Protein AF-A0AAQ0Q8K2-F1 (afdb_monomer)

Sequence (92 aa):
MAMAKAKYNLVTTTRTTAGAESQYVNPLGSVETDGMEDVILAWCIIDYSNALMKKLRSEGYKVANVEDYQDFQWRKITLSDGTTMTITTQAA

Radius of gyration: 14.5 Å; Cα contacts (8 Å, |Δi|>4): 165; chains: 1; bounding box: 36×20×42 Å

Solvent-accessible surface area (backbone atoms only — not comparable to full-atom values): 5206 Å² total; per-residue (Å²): 131,85,79,70,73,46,43,34,24,38,36,38,40,35,37,40,74,86,70,52,74,48,76,47,78,45,80,70,51,73,50,75,62,98,80,56,51,66,61,54,54,23,50,52,49,52,52,52,49,53,54,48,53,52,51,40,46,76,75,70,50,50,79,67,48,75,46,77,38,78,89,39,57,29,39,39,40,31,33,71,83,60,32,36,35,38,39,36,70,42,83,101

pLDDT: mean 88.43, std 9.37, range [52.38, 96.5]

Structure (mmCIF, N/CA/C/O backbone):
data_AF-A0AAQ0Q8K2-F1
#
_entry.id   AF-A0AAQ0Q8K2-F1
#
loop_
_atom_site.group_PDB
_atom_site.id
_atom_site.type_symbol
_atom_site.label_atom_id
_atom_site.label_alt_id
_atom_site.label_comp_id
_atom_site.label_asym_id
_atom_site.label_entity_id
_atom_site.label_seq_id
_atom_site.pdbx_PDB_ins_code
_atom_site.Cartn_x
_atom_site.Cartn_y
_atom_site.Cartn_z
_atom_site.occupancy
_atom_site.B_iso_or_equiv
_atom_site.auth_seq_id
_atom_site.auth_comp_id
_atom_site.auth_asym_id
_atom_site.auth_atom_id
_atom_site.pdbx_PDB_model_num
ATOM 1 N N . MET A 1 1 ? 22.974 -7.089 -25.460 1.00 52.38 1 MET A N 1
ATOM 2 C CA . MET A 1 1 ? 23.205 -6.417 -24.164 1.00 52.38 1 MET A CA 1
ATOM 3 C C . MET A 1 1 ? 22.165 -6.953 -23.200 1.00 52.38 1 MET A C 1
ATOM 5 O O . MET A 1 1 ? 21.007 -6.990 -23.585 1.00 52.38 1 MET A O 1
ATOM 9 N N . ALA A 1 2 ? 22.560 -7.461 -22.032 1.00 57.97 2 ALA A N 1
ATOM 10 C CA . ALA A 1 2 ? 21.592 -7.878 -21.018 1.00 57.97 2 ALA A CA 1
ATOM 11 C C . ALA A 1 2 ? 21.006 -6.620 -20.362 1.00 57.97 2 ALA A C 1
ATOM 13 O O . ALA A 1 2 ? 21.771 -5.744 -19.958 1.00 57.97 2 ALA A O 1
ATOM 14 N N . MET A 1 3 ? 19.680 -6.514 -20.302 1.00 63.81 3 MET A N 1
ATOM 15 C CA . MET A 1 3 ? 19.009 -5.429 -19.584 1.00 63.81 3 MET A CA 1
ATOM 16 C C . MET A 1 3 ? 19.302 -5.533 -18.090 1.00 63.81 3 MET A C 1
ATOM 18 O O . MET A 1 3 ? 19.404 -6.633 -17.537 1.00 63.81 3 MET A O 1
ATOM 22 N N . ALA A 1 4 ? 19.459 -4.382 -17.440 1.00 69.88 4 ALA A N 1
ATOM 23 C CA . ALA A 1 4 ? 19.660 -4.325 -16.003 1.00 69.88 4 ALA A CA 1
ATOM 24 C C . ALA A 1 4 ? 18.356 -4.710 -15.288 1.00 69.88 4 ALA A C 1
ATOM 26 O O . ALA A 1 4 ? 17.287 -4.196 -15.603 1.00 69.88 4 ALA A O 1
ATOM 27 N N . LYS A 1 5 ? 18.451 -5.618 -14.314 1.00 77.75 5 LYS A N 1
ATOM 28 C CA . LYS A 1 5 ? 17.353 -5.919 -13.391 1.00 77.75 5 LYS A CA 1
ATOM 29 C C . LYS A 1 5 ? 17.409 -4.928 -12.238 1.00 77.75 5 LYS A C 1
ATOM 31 O O . LYS A 1 5 ? 18.435 -4.864 -11.561 1.00 77.75 5 LYS A O 1
ATOM 36 N N . ALA A 1 6 ? 16.311 -4.229 -11.979 1.00 83.19 6 ALA A N 1
ATOM 37 C CA . ALA A 1 6 ? 16.152 -3.410 -10.785 1.00 83.19 6 ALA A CA 1
ATOM 38 C C . ALA A 1 6 ? 15.296 -4.165 -9.761 1.00 83.19 6 ALA A C 1
ATOM 40 O O . ALA A 1 6 ? 14.321 -4.834 -10.111 1.00 83.19 6 ALA A O 1
ATOM 41 N N . LYS A 1 7 ? 15.678 -4.106 -8.486 1.00 86.62 7 LYS A N 1
ATOM 42 C CA . LYS A 1 7 ? 14.860 -4.625 -7.387 1.00 86.62 7 LYS A CA 1
ATOM 43 C C . LYS A 1 7 ? 14.221 -3.455 -6.663 1.00 86.62 7 LYS A C 1
ATOM 45 O O . LYS A 1 7 ? 14.895 -2.464 -6.395 1.00 86.62 7 LYS A O 1
ATOM 50 N N . TYR A 1 8 ? 12.950 -3.610 -6.320 1.00 88.62 8 TYR A N 1
ATOM 51 C CA . TYR A 1 8 ? 12.181 -2.594 -5.617 1.00 88.62 8 TYR A CA 1
ATOM 52 C C . TYR A 1 8 ? 11.520 -3.176 -4.375 1.00 88.62 8 TYR A C 1
ATOM 54 O O . TYR A 1 8 ? 11.111 -4.337 -4.344 1.00 88.62 8 TYR A O 1
ATOM 62 N N . ASN A 1 9 ? 11.393 -2.342 -3.353 1.00 91.81 9 ASN A N 1
ATOM 63 C CA . 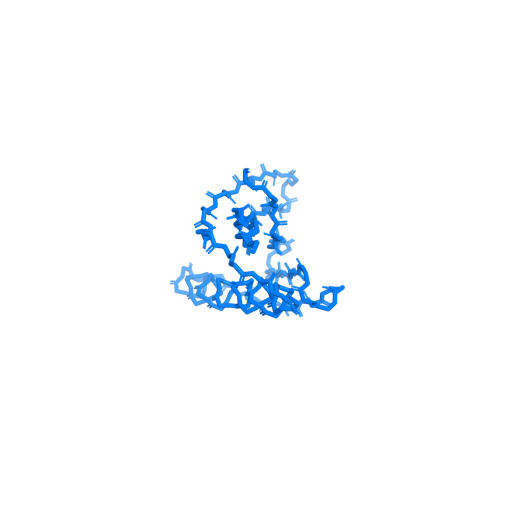ASN A 1 9 ? 10.604 -2.595 -2.162 1.00 91.81 9 ASN A CA 1
ATOM 64 C C . ASN A 1 9 ? 9.367 -1.697 -2.179 1.00 91.81 9 ASN A C 1
ATOM 66 O O . ASN A 1 9 ? 9.478 -0.502 -2.452 1.00 91.81 9 ASN A O 1
ATOM 70 N N . LEU A 1 10 ? 8.207 -2.248 -1.825 1.00 92.38 10 LEU A N 1
ATOM 71 C CA . LEU A 1 10 ? 7.071 -1.451 -1.378 1.00 92.38 10 LEU A CA 1
ATOM 72 C C . LEU A 1 10 ? 7.308 -1.017 0.061 1.00 92.38 10 LEU A C 1
ATOM 74 O O . LEU A 1 10 ? 7.601 -1.831 0.937 1.00 92.38 10 LEU A O 1
ATOM 78 N N . VAL A 1 11 ? 7.132 0.269 0.311 1.00 94.44 11 VAL A N 1
ATOM 79 C CA . VAL A 1 11 ? 7.290 0.880 1.620 1.00 94.44 11 VAL A CA 1
ATOM 80 C C . VAL A 1 11 ? 5.967 1.497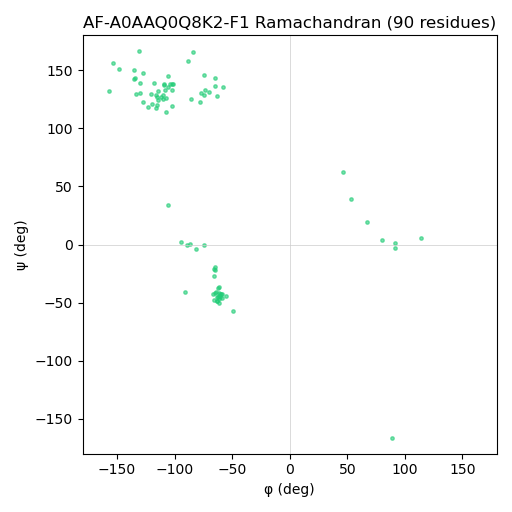 2.023 1.00 94.44 11 VAL A C 1
ATOM 82 O O . VAL A 1 11 ? 5.429 2.351 1.330 1.00 94.44 11 VAL A O 1
ATOM 85 N N . THR A 1 12 ? 5.429 1.050 3.153 1.00 95.12 12 THR A N 1
ATOM 86 C CA . THR A 1 12 ? 4.242 1.635 3.775 1.00 95.12 12 THR A CA 1
ATOM 87 C C . THR A 1 12 ? 4.653 2.391 5.023 1.00 95.12 12 THR A C 1
ATOM 89 O O . THR A 1 12 ? 5.076 1.775 5.998 1.00 95.12 12 THR A O 1
ATOM 92 N N . THR A 1 13 ? 4.487 3.706 5.024 1.00 95.81 13 THR A N 1
ATOM 93 C CA . THR A 1 13 ? 4.689 4.548 6.203 1.00 95.81 13 THR A CA 1
ATOM 94 C C . THR A 1 13 ? 3.335 4.910 6.791 1.00 95.81 13 THR A C 1
ATOM 96 O O . THR A 1 13 ? 2.517 5.540 6.128 1.00 95.81 13 THR A O 1
ATOM 99 N N . THR A 1 14 ? 3.090 4.516 8.035 1.00 94.94 14 THR A N 1
ATOM 100 C CA . THR A 1 14 ? 1.863 4.822 8.776 1.00 94.94 14 THR A CA 1
ATOM 101 C C . THR A 1 14 ? 2.158 5.858 9.842 1.00 94.94 14 THR A C 1
ATOM 103 O O . THR A 1 14 ? 3.028 5.640 10.684 1.00 94.94 14 THR A O 1
ATOM 106 N N . ARG A 1 15 ? 1.405 6.956 9.834 1.00 95.06 15 ARG A N 1
ATOM 107 C CA . ARG A 1 15 ? 1.436 8.007 10.849 1.00 95.06 15 ARG A CA 1
ATOM 108 C C . ARG A 1 15 ? 0.084 8.071 11.549 1.00 95.06 15 ARG A C 1
ATOM 110 O O . ARG A 1 15 ? -0.931 8.365 10.915 1.00 95.06 15 ARG A O 1
ATOM 117 N N . THR A 1 16 ? 0.080 7.797 12.849 1.00 92.06 16 THR A N 1
ATOM 118 C CA . THR A 1 16 ? -1.126 7.847 13.689 1.00 92.06 16 THR A CA 1
ATOM 119 C C . THR A 1 16 ? -1.404 9.269 14.177 1.00 92.06 16 THR A C 1
ATOM 121 O O . THR A 1 16 ? -0.536 10.143 14.133 1.00 92.06 16 THR A O 1
ATOM 124 N N . THR A 1 17 ? -2.606 9.514 14.700 1.00 87.25 17 THR A N 1
ATOM 125 C CA . THR A 1 17 ? -2.969 10.812 15.302 1.00 87.25 17 THR A CA 1
ATOM 126 C C . THR A 1 17 ? -2.183 11.159 16.561 1.00 87.25 17 THR A C 1
ATOM 128 O O . THR A 1 17 ? -2.035 12.336 16.878 1.00 87.25 17 THR A O 1
ATOM 131 N N . ALA A 1 18 ? -1.613 10.163 17.241 1.00 85.88 18 ALA A N 1
ATOM 132 C CA . ALA A 1 18 ? -0.677 10.372 18.344 1.00 85.88 18 ALA A CA 1
ATOM 133 C C . ALA A 1 18 ? 0.718 10.836 17.871 1.00 85.88 18 ALA A C 1
ATOM 135 O O . ALA A 1 18 ? 1.609 11.031 18.693 1.00 85.88 18 ALA A O 1
ATOM 136 N N . GLY A 1 19 ? 0.929 10.979 16.556 1.00 83.38 19 GLY A N 1
ATOM 137 C CA . GLY A 1 19 ? 2.206 11.360 15.956 1.00 83.38 19 GLY A CA 1
ATOM 138 C C . GLY A 1 19 ? 3.208 10.210 15.834 1.00 83.38 19 GLY A C 1
ATOM 139 O O . GLY A 1 19 ? 4.330 10.439 15.393 1.00 83.38 19 GLY A O 1
ATOM 140 N N . ALA A 1 20 ? 2.828 8.981 16.200 1.00 86.94 20 ALA A N 1
ATOM 141 C CA . ALA A 1 20 ? 3.704 7.824 16.062 1.00 86.94 20 ALA A CA 1
ATOM 142 C C . ALA A 1 20 ? 3.826 7.419 14.588 1.00 86.94 20 ALA A C 1
ATOM 144 O O . ALA A 1 20 ? 2.818 7.286 13.888 1.00 86.94 20 ALA A O 1
ATOM 145 N N . GLU A 1 21 ? 5.060 7.191 14.143 1.00 92.50 21 GLU A N 1
ATOM 146 C CA . GLU A 1 21 ? 5.371 6.709 12.801 1.00 92.50 21 GLU A CA 1
ATOM 147 C C . GLU A 1 21 ? 5.860 5.265 12.837 1.00 92.50 21 GLU A C 1
ATOM 149 O O . GLU A 1 21 ? 6.659 4.876 13.688 1.00 92.50 21 GLU A O 1
ATOM 154 N N . SER A 1 22 ? 5.383 4.468 11.888 1.00 92.94 22 SER A N 1
ATOM 155 C CA . SER A 1 22 ? 5.873 3.115 11.645 1.00 92.94 22 SER A CA 1
ATOM 156 C C . SER A 1 22 ? 6.058 2.897 10.152 1.00 92.94 22 SER A C 1
ATOM 158 O O . SER A 1 22 ? 5.265 3.378 9.344 1.00 92.94 22 SER A O 1
ATOM 160 N N . GLN A 1 23 ? 7.112 2.175 9.785 1.00 94.19 23 GLN A N 1
ATOM 161 C CA . GLN A 1 23 ? 7.426 1.851 8.400 1.00 94.19 23 GLN A CA 1
ATOM 162 C C . GLN A 1 23 ? 7.442 0.334 8.230 1.00 94.19 23 GLN A C 1
ATOM 164 O O . GLN A 1 23 ? 8.099 -0.378 8.989 1.00 94.19 23 GLN A O 1
ATOM 169 N N . TYR A 1 24 ? 6.723 -0.155 7.226 1.00 92.00 24 TYR A N 1
ATOM 170 C CA . TYR A 1 24 ? 6.713 -1.554 6.824 1.00 92.00 24 TYR A CA 1
ATOM 171 C C . TYR A 1 24 ? 7.271 -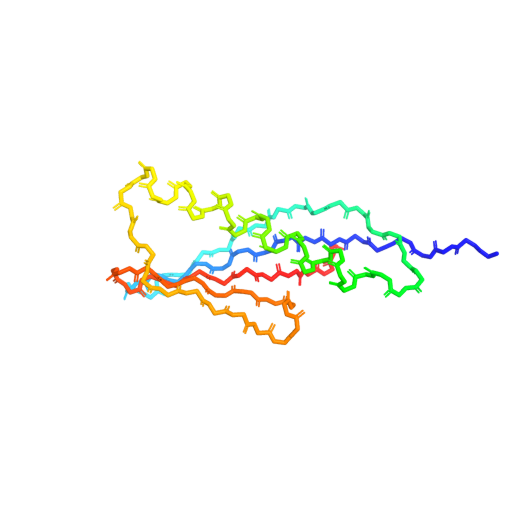1.677 5.411 1.00 92.00 24 TYR A C 1
ATOM 173 O O . TYR A 1 24 ? 6.831 -0.968 4.507 1.00 92.00 24 TYR A O 1
ATOM 181 N N . VAL A 1 25 ? 8.243 -2.567 5.228 1.00 92.25 25 VAL A N 1
ATOM 182 C CA . VAL A 1 25 ? 8.919 -2.785 3.947 1.00 92.25 25 VAL A CA 1
ATOM 183 C C . VAL A 1 25 ? 8.593 -4.190 3.464 1.00 92.25 25 VAL A C 1
ATOM 185 O O . VAL A 1 25 ? 8.831 -5.162 4.179 1.00 92.25 25 VAL A O 1
ATOM 188 N N . ASN A 1 26 ? 8.051 -4.292 2.254 1.00 87.75 26 ASN A N 1
ATOM 189 C CA . ASN A 1 26 ? 7.735 -5.554 1.603 1.00 87.75 26 ASN A CA 1
ATOM 190 C C . ASN A 1 26 ? 8.458 -5.622 0.248 1.00 87.75 26 ASN A C 1
ATOM 192 O O . ASN A 1 26 ? 8.209 -4.762 -0.600 1.00 87.75 26 ASN A O 1
ATOM 196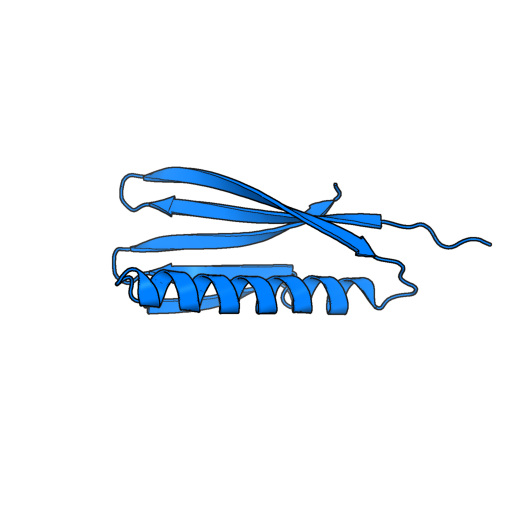 N N . PRO A 1 27 ? 9.363 -6.589 0.018 1.00 87.75 27 PRO A N 1
ATOM 197 C CA . PRO A 1 27 ? 10.057 -6.695 -1.259 1.00 87.75 27 PRO A CA 1
ATOM 198 C C . PRO A 1 27 ? 9.068 -6.972 -2.393 1.00 87.75 27 PRO A C 1
ATOM 200 O O . PRO A 1 27 ? 8.296 -7.926 -2.335 1.00 87.75 27 PRO A O 1
ATOM 203 N N . LEU A 1 28 ? 9.118 -6.159 -3.449 1.00 81.62 28 LEU A N 1
ATOM 204 C CA . LEU A 1 28 ? 8.227 -6.274 -4.606 1.00 81.62 28 LEU A CA 1
ATOM 205 C C . LEU A 1 28 ? 8.783 -7.208 -5.704 1.00 81.62 28 LEU A C 1
ATOM 207 O O . LEU A 1 28 ? 8.131 -7.478 -6.705 1.00 81.62 28 LEU A O 1
ATOM 211 N N . GLY A 1 29 ? 9.970 -7.781 -5.508 1.00 80.44 29 GLY A N 1
ATOM 212 C CA . GLY A 1 29 ? 10.639 -8.616 -6.507 1.00 80.44 29 GLY A CA 1
ATOM 213 C C . GLY A 1 29 ? 11.530 -7.800 -7.447 1.00 80.44 29 GLY A C 1
ATOM 214 O O . GLY A 1 29 ? 11.894 -6.661 -7.153 1.00 80.44 29 GLY A O 1
ATOM 215 N N . SER A 1 30 ? 11.962 -8.417 -8.549 1.00 78.94 30 SER A N 1
ATOM 216 C CA . SER A 1 30 ? 12.779 -7.763 -9.579 1.00 78.94 30 SER A CA 1
ATOM 217 C C . SER A 1 30 ? 11.930 -7.390 -10.786 1.00 78.94 30 SER A C 1
ATOM 219 O O . SER A 1 30 ? 11.215 -8.252 -11.297 1.00 78.94 30 SER A O 1
ATOM 221 N N . VAL A 1 31 ? 12.075 -6.160 -11.274 1.00 74.94 31 VAL A N 1
ATOM 222 C CA . VAL A 1 31 ? 11.450 -5.680 -12.511 1.00 74.94 31 VAL A CA 1
ATOM 223 C C . VAL A 1 31 ? 12.522 -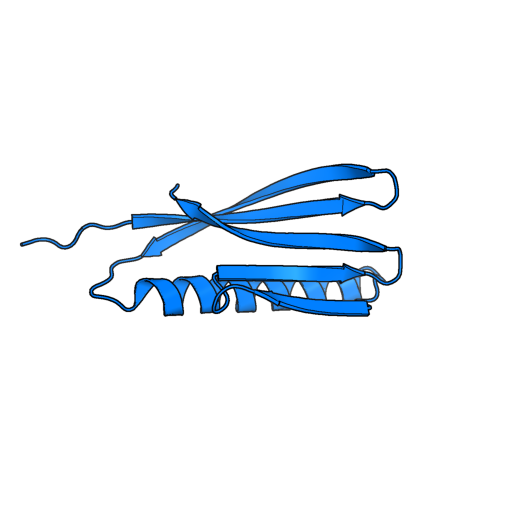5.584 -13.605 1.00 74.94 31 VAL A C 1
ATOM 225 O O . VAL A 1 31 ? 13.641 -5.127 -13.362 1.00 74.94 31 VAL A O 1
ATOM 228 N N . GLU A 1 32 ? 12.187 -6.067 -14.801 1.00 74.31 32 GLU A N 1
ATOM 229 C CA . GLU A 1 32 ? 12.963 -5.919 -16.041 1.00 74.31 32 GLU A CA 1
ATOM 230 C C . GLU A 1 32 ? 12.217 -4.940 -16.945 1.00 74.31 32 GLU A C 1
ATOM 232 O O . GLU A 1 32 ? 10.996 -5.050 -17.066 1.00 74.31 32 GLU A O 1
ATOM 237 N N . THR A 1 33 ? 12.893 -3.955 -17.542 1.00 64.75 33 THR A N 1
ATOM 238 C CA . THR A 1 33 ? 12.156 -2.875 -18.208 1.00 64.75 33 THR A CA 1
ATOM 239 C C . THR A 1 33 ? 12.961 -2.145 -19.281 1.00 64.75 33 THR A C 1
ATOM 241 O O . THR A 1 33 ? 14.072 -1.684 -19.037 1.00 64.75 33 THR A O 1
ATOM 244 N N . ASP A 1 34 ? 12.300 -1.988 -20.435 1.00 66.50 34 ASP A N 1
ATOM 245 C CA . ASP A 1 34 ? 12.602 -1.058 -21.532 1.00 66.50 34 ASP A CA 1
ATOM 246 C C . ASP A 1 34 ? 11.592 0.117 -21.558 1.00 66.50 34 ASP A C 1
ATOM 248 O O . ASP A 1 34 ? 11.181 0.584 -22.620 1.00 66.50 34 ASP A O 1
ATOM 252 N N . GLY A 1 35 ? 11.119 0.567 -20.387 1.00 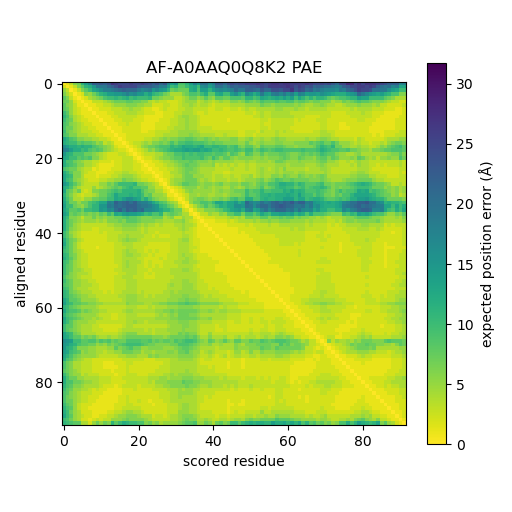61.41 35 GLY A N 1
ATOM 253 C CA . GLY A 1 35 ? 10.179 1.693 -20.243 1.00 61.41 35 GLY A CA 1
ATOM 254 C C . GLY A 1 35 ? 8.785 1.342 -19.702 1.00 61.41 35 GLY A C 1
ATOM 255 O O . GLY A 1 35 ? 7.928 2.216 -19.636 1.00 61.41 35 GLY A O 1
ATOM 256 N N . MET A 1 36 ? 8.541 0.089 -19.292 1.00 73.12 36 MET A N 1
ATOM 257 C CA . MET A 1 36 ? 7.303 -0.321 -18.592 1.00 73.12 36 MET A CA 1
ATOM 258 C C . MET A 1 36 ? 7.431 -0.310 -17.059 1.00 73.12 36 MET A C 1
ATOM 260 O O . MET A 1 36 ? 6.480 -0.666 -16.364 1.00 73.12 36 MET A O 1
ATOM 264 N N . GLU A 1 37 ? 8.587 0.102 -16.534 1.00 84.31 37 GLU A N 1
ATOM 265 C CA . GLU A 1 37 ? 8.885 0.165 -15.100 1.00 84.31 37 GLU A CA 1
ATOM 266 C C . GLU A 1 37 ? 7.799 0.870 -14.297 1.00 84.31 37 GLU A C 1
ATOM 268 O O . GLU A 1 37 ? 7.195 0.271 -13.409 1.00 84.31 37 GLU A O 1
ATOM 273 N N . ASP A 1 38 ? 7.511 2.117 -14.664 1.00 83.25 38 ASP A N 1
ATOM 274 C CA . ASP A 1 38 ? 6.614 2.987 -13.913 1.00 83.25 38 ASP A CA 1
ATOM 275 C C . ASP A 1 38 ? 5.198 2.412 -13.858 1.00 83.25 38 ASP A C 1
ATOM 277 O O . ASP A 1 38 ? 4.546 2.445 -12.817 1.00 83.25 38 ASP A O 1
ATOM 281 N N . VAL A 1 39 ? 4.743 1.794 -14.954 1.00 86.31 39 VAL A N 1
ATOM 282 C CA . VAL A 1 39 ? 3.422 1.156 -15.031 1.00 86.31 39 VAL A CA 1
ATOM 283 C C . VAL A 1 39 ? 3.342 -0.054 -14.100 1.00 86.31 39 VAL A C 1
ATOM 285 O O . VAL A 1 39 ? 2.337 -0.236 -13.409 1.00 86.31 39 VAL A O 1
ATOM 288 N N . ILE A 1 40 ? 4.394 -0.877 -14.056 1.00 87.56 40 ILE A N 1
ATOM 289 C CA . ILE A 1 40 ? 4.457 -2.050 -13.175 1.00 87.56 40 ILE A CA 1
ATOM 290 C C . ILE A 1 40 ? 4.482 -1.603 -11.709 1.00 87.56 40 ILE A C 1
ATOM 292 O O . ILE A 1 40 ? 3.696 -2.105 -10.904 1.00 87.56 40 ILE A O 1
ATOM 296 N N . LEU A 1 41 ? 5.333 -0.632 -11.362 1.00 88.81 41 LEU A N 1
ATOM 297 C CA . LEU A 1 41 ? 5.446 -0.108 -9.998 1.00 88.81 41 LEU A CA 1
ATOM 298 C C . LEU A 1 41 ? 4.132 0.529 -9.520 1.00 88.81 41 LEU A C 1
ATOM 300 O O . LEU A 1 41 ? 3.666 0.224 -8.419 1.00 88.81 41 LEU A O 1
ATOM 304 N N . ALA A 1 42 ? 3.490 1.332 -10.37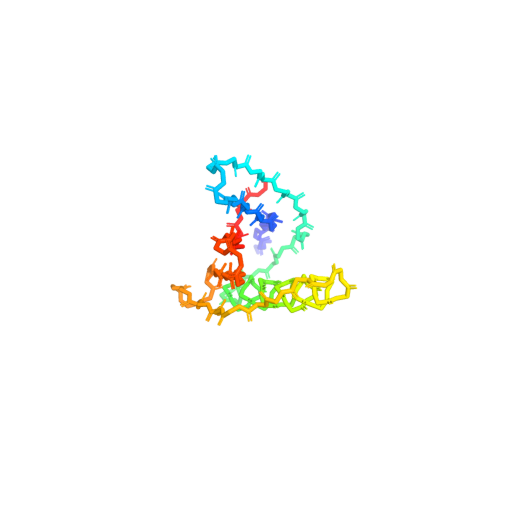1 1.00 90.19 42 ALA A N 1
ATOM 305 C CA . ALA A 1 42 ? 2.182 1.919 -10.103 1.00 90.19 42 ALA A CA 1
ATOM 306 C C . ALA A 1 42 ? 1.113 0.845 -9.851 1.00 90.19 42 ALA A C 1
ATOM 308 O O . ALA A 1 42 ? 0.361 0.922 -8.874 1.00 90.19 42 ALA A O 1
ATOM 309 N N . TRP A 1 43 ? 1.058 -0.194 -10.692 1.00 90.75 43 TRP A N 1
ATOM 310 C CA . TRP A 1 43 ? 0.115 -1.299 -10.513 1.00 90.75 43 TRP A CA 1
ATOM 311 C C . TRP A 1 43 ? 0.311 -2.001 -9.165 1.00 90.75 43 TRP A C 1
ATOM 313 O O . TRP A 1 43 ? -0.661 -2.258 -8.451 1.00 90.75 43 TRP A O 1
ATOM 323 N N . CYS A 1 44 ? 1.560 -2.239 -8.769 1.00 90.44 44 CYS A N 1
ATOM 324 C CA . CYS A 1 44 ? 1.884 -2.852 -7.488 1.00 90.44 44 CYS A CA 1
ATOM 325 C C . CYS A 1 44 ? 1.467 -1.995 -6.283 1.00 90.44 44 CYS A C 1
ATOM 327 O O . CYS A 1 44 ? 0.925 -2.530 -5.311 1.00 90.44 44 CYS A O 1
ATOM 329 N N . ILE A 1 45 ? 1.662 -0.673 -6.345 1.00 93.44 45 ILE A N 1
ATOM 330 C CA . ILE A 1 45 ? 1.173 0.259 -5.315 1.00 93.44 45 ILE A CA 1
ATOM 331 C C . ILE A 1 45 ? -0.353 0.173 -5.211 1.00 93.44 45 ILE A C 1
ATOM 333 O O . ILE A 1 45 ? -0.893 0.086 -4.103 1.00 93.44 45 ILE A O 1
ATOM 337 N N . ILE A 1 46 ? -1.059 0.165 -6.345 1.00 93.25 46 ILE A N 1
ATOM 338 C CA . ILE A 1 46 ? -2.524 0.088 -6.388 1.00 93.25 46 ILE A CA 1
ATOM 339 C C . ILE A 1 46 ? -3.028 -1.226 -5.786 1.00 93.25 46 ILE A C 1
ATOM 341 O O . ILE A 1 46 ? -3.932 -1.197 -4.944 1.00 93.25 46 ILE A O 1
ATOM 345 N N . ASP A 1 47 ? -2.459 -2.359 -6.195 1.00 92.75 47 ASP A N 1
ATOM 346 C CA . ASP A 1 47 ? -2.886 -3.682 -5.741 1.00 92.75 47 ASP A CA 1
ATOM 347 C C . ASP A 1 47 ? -2.673 -3.857 -4.233 1.00 92.75 47 ASP A C 1
ATOM 349 O O . ASP A 1 47 ? -3.614 -4.173 -3.495 1.00 92.75 47 ASP A O 1
ATOM 353 N N . TYR A 1 48 ? -1.477 -3.515 -3.743 1.00 92.94 48 TYR A N 1
ATOM 354 C CA . TYR A 1 48 ? -1.174 -3.553 -2.315 1.00 92.94 48 TYR A CA 1
ATOM 355 C C . TYR A 1 48 ? -2.097 -2.627 -1.510 1.00 92.94 48 TYR A C 1
ATOM 357 O O . TYR A 1 48 ? -2.631 -3.026 -0.473 1.00 92.94 48 TYR A O 1
ATOM 365 N N . SER A 1 49 ? -2.361 -1.417 -2.010 1.00 93.38 49 SER A N 1
ATOM 366 C CA . SER A 1 49 ? -3.292 -0.480 -1.370 1.00 93.38 49 SER A CA 1
ATOM 367 C C . SER A 1 49 ? -4.703 -1.058 -1.271 1.00 93.38 49 SER A C 1
ATOM 369 O O . SER A 1 49 ? -5.348 -0.954 -0.229 1.00 93.38 49 SER A O 1
ATOM 371 N N . ASN A 1 50 ? -5.190 -1.706 -2.331 1.00 93.69 50 ASN A N 1
ATOM 372 C CA . ASN A 1 50 ? -6.511 -2.332 -2.343 1.00 93.69 50 ASN A CA 1
ATOM 373 C C . ASN A 1 50 ? -6.602 -3.499 -1.353 1.00 93.69 50 ASN A C 1
ATOM 375 O O . ASN A 1 50 ? -7.608 -3.630 -0.648 1.00 93.69 50 ASN A O 1
ATOM 379 N N . ALA A 1 51 ? -5.564 -4.334 -1.275 1.00 93.94 51 ALA A N 1
ATOM 380 C CA . ALA A 1 51 ? -5.477 -5.409 -0.292 1.00 93.94 51 ALA A CA 1
ATOM 381 C C . ALA A 1 51 ? -5.457 -4.859 1.145 1.00 93.94 51 ALA A C 1
ATOM 383 O O . ALA A 1 51 ? -6.217 -5.325 1.999 1.00 93.94 51 ALA A O 1
ATOM 384 N N . LEU A 1 52 ? -4.661 -3.816 1.394 1.00 92.62 52 LEU A N 1
ATOM 385 C CA . LEU A 1 52 ? -4.576 -3.150 2.691 1.00 92.62 52 LEU A CA 1
ATOM 386 C C . LEU A 1 52 ? -5.921 -2.547 3.108 1.00 92.62 52 LEU A C 1
ATOM 388 O O . LEU A 1 52 ? -6.377 -2.782 4.223 1.00 92.62 52 LEU A O 1
ATOM 392 N N . MET A 1 53 ? -6.611 -1.836 2.213 1.00 94.12 53 MET A N 1
ATOM 393 C CA . MET A 1 53 ? -7.930 -1.262 2.504 1.00 94.12 53 MET A CA 1
ATOM 394 C C . MET A 1 53 ? -8.981 -2.330 2.835 1.00 94.12 53 MET A C 1
ATOM 396 O O . MET A 1 53 ? -9.821 -2.114 3.712 1.00 94.12 53 MET A O 1
ATOM 400 N N . LYS A 1 54 ? -8.941 -3.494 2.170 1.00 95.69 54 LYS A N 1
ATOM 401 C CA . LYS A 1 54 ? -9.810 -4.635 2.510 1.00 95.69 54 LYS A CA 1
ATOM 402 C C . LYS A 1 54 ? -9.514 -5.156 3.916 1.00 95.69 54 LYS A C 1
ATOM 404 O O . LYS A 1 54 ? -10.452 -5.370 4.683 1.00 95.69 54 LYS A O 1
ATOM 409 N N . LYS A 1 55 ? -8.232 -5.305 4.264 1.00 94.31 55 LYS A N 1
ATOM 410 C CA . LYS A 1 55 ? -7.799 -5.726 5.603 1.00 94.31 55 LYS A CA 1
ATOM 411 C C . LYS A 1 55 ? -8.251 -4.731 6.676 1.00 94.31 55 LYS A C 1
ATOM 413 O O . LYS A 1 55 ? -8.935 -5.126 7.614 1.00 94.31 55 LYS A O 1
ATOM 418 N N . LEU A 1 56 ? -7.987 -3.441 6.481 1.00 92.88 56 LEU A N 1
ATOM 419 C CA . LEU A 1 56 ? -8.409 -2.371 7.390 1.00 92.88 56 LEU A CA 1
ATOM 420 C C . LEU A 1 56 ? -9.924 -2.385 7.623 1.00 92.88 56 LEU A C 1
ATOM 422 O O . LEU A 1 56 ? -10.378 -2.317 8.762 1.00 92.88 56 LEU A O 1
ATOM 426 N N . ARG A 1 57 ? -10.716 -2.562 6.558 1.00 94.19 57 ARG A N 1
ATOM 427 C CA . ARG A 1 57 ? -12.173 -2.696 6.675 1.00 94.19 57 ARG A CA 1
ATOM 428 C C . ARG A 1 57 ? -12.579 -3.920 7.500 1.00 94.19 57 ARG A C 1
ATOM 430 O O . ARG A 1 57 ? -13.505 -3.815 8.298 1.00 94.19 57 ARG A O 1
ATOM 437 N N . SER A 1 58 ? -11.913 -5.062 7.314 1.00 95.81 58 SER A N 1
ATOM 438 C CA . SER A 1 58 ? -12.186 -6.277 8.099 1.00 95.81 58 SER A CA 1
ATOM 439 C C . SER A 1 58 ? -11.843 -6.123 9.585 1.00 95.81 58 SER A C 1
ATOM 441 O O . SER A 1 58 ? -12.487 -6.740 10.426 1.00 95.81 58 SER A O 1
ATOM 443 N N . GLU A 1 59 ? -10.891 -5.247 9.904 1.00 93.94 59 GLU A N 1
ATOM 444 C CA . GLU A 1 59 ? -10.483 -4.899 11.270 1.00 93.94 59 GLU A CA 1
ATOM 445 C C . GLU A 1 59 ? -11.339 -3.770 11.884 1.00 93.94 59 GLU A C 1
ATOM 447 O O . GLU A 1 59 ? -11.128 -3.381 13.029 1.00 93.94 59 GLU A O 1
ATOM 452 N N . GLY A 1 60 ? -12.334 -3.252 11.153 1.00 94.50 60 GLY A N 1
ATOM 453 C CA . GLY A 1 60 ? -13.265 -2.224 11.634 1.00 94.50 60 GLY A CA 1
ATOM 454 C C . GLY A 1 60 ? -12.838 -0.778 11.358 1.00 94.50 60 GLY A C 1
ATOM 455 O O . GLY A 1 60 ? -13.582 0.149 11.690 1.00 94.50 60 GLY A O 1
ATOM 456 N N . TYR A 1 61 ? -11.696 -0.557 10.702 1.00 94.12 61 TYR A N 1
ATOM 457 C CA . TYR A 1 61 ? -11.275 0.774 10.270 1.00 94.12 61 TYR A CA 1
ATOM 458 C C . TYR A 1 61 ? -12.092 1.253 9.064 1.00 94.12 61 TYR A C 1
ATOM 460 O O . TYR A 1 61 ? -12.472 0.486 8.174 1.00 94.12 61 TYR A O 1
ATOM 468 N N . LYS A 1 62 ? -12.333 2.565 9.006 1.00 94.44 62 LYS A N 1
ATOM 469 C CA . LYS A 1 62 ? -13.006 3.226 7.883 1.00 94.44 62 LYS A CA 1
ATOM 470 C C . LYS A 1 62 ? -12.009 4.091 7.126 1.00 94.44 62 LYS A C 1
ATOM 472 O O . LYS A 1 62 ? -11.364 4.951 7.716 1.00 94.44 62 LYS A O 1
ATOM 477 N N . VAL A 1 63 ? -11.899 3.864 5.820 1.00 95.38 63 VAL A N 1
ATOM 478 C CA . VAL A 1 63 ? -11.136 4.732 4.917 1.00 95.38 63 VAL A CA 1
ATOM 479 C C . VAL A 1 63 ? -11.985 5.963 4.619 1.00 95.38 63 VAL A C 1
ATOM 481 O O . VAL A 1 63 ? -13.114 5.829 4.152 1.00 95.38 63 VAL A O 1
ATOM 484 N N . ALA A 1 64 ? -11.450 7.143 4.915 1.00 95.81 64 ALA A N 1
ATOM 485 C CA . ALA A 1 64 ? -12.090 8.426 4.648 1.00 95.81 64 ALA A CA 1
ATOM 486 C C . ALA A 1 64 ? -11.701 8.980 3.274 1.00 95.81 64 ALA A C 1
ATOM 488 O O . ALA A 1 64 ? -12.556 9.508 2.570 1.00 95.81 64 ALA A O 1
ATOM 489 N N . ASN A 1 65 ? -10.426 8.854 2.895 1.00 95.56 65 ASN A N 1
ATOM 490 C CA . ASN A 1 65 ? -9.912 9.383 1.635 1.00 95.56 65 ASN A CA 1
ATOM 491 C C . ASN A 1 65 ? -8.775 8.519 1.071 1.00 95.56 65 ASN A C 1
ATOM 493 O O . ASN A 1 65 ? -8.022 7.912 1.836 1.00 95.56 65 ASN A O 1
ATOM 497 N N . VAL A 1 66 ? -8.634 8.506 -0.255 1.00 95.88 66 VAL A N 1
ATOM 498 C CA . VAL A 1 66 ? -7.504 7.907 -0.978 1.00 95.88 66 VAL A CA 1
ATOM 499 C C . VAL A 1 66 ? -7.035 8.910 -2.023 1.00 95.88 66 VAL A C 1
ATOM 501 O O . VAL A 1 66 ? -7.848 9.431 -2.780 1.00 95.88 66 VAL A O 1
ATOM 504 N N . GLU A 1 67 ? -5.737 9.181 -2.052 1.00 95.44 67 GLU A N 1
ATOM 505 C CA . GLU A 1 67 ? -5.128 10.180 -2.924 1.00 95.44 67 GLU A CA 1
ATOM 506 C C . GLU A 1 67 ? -3.942 9.570 -3.671 1.00 95.44 67 GLU A C 1
ATOM 508 O O . GLU A 1 67 ? -3.063 8.951 -3.062 1.00 95.44 67 GLU A O 1
ATOM 513 N N . ASP A 1 68 ? -3.928 9.769 -4.985 1.00 94.62 68 ASP A N 1
ATOM 514 C CA . ASP A 1 68 ? -2.864 9.349 -5.891 1.00 94.62 68 ASP A CA 1
ATOM 515 C C . ASP A 1 68 ? -1.985 10.538 -6.251 1.00 94.62 68 ASP A C 1
ATOM 517 O O . ASP A 1 68 ? -2.488 11.632 -6.516 1.00 94.62 68 ASP A O 1
ATOM 521 N N . TYR A 1 69 ? -0.673 10.324 -6.280 1.00 90.25 69 TYR A N 1
ATOM 522 C CA . TYR A 1 69 ? 0.291 11.387 -6.527 1.00 90.25 69 TYR A CA 1
ATOM 523 C C . TYR A 1 69 ? 1.365 10.948 -7.520 1.00 90.25 69 TYR A C 1
ATOM 525 O O . T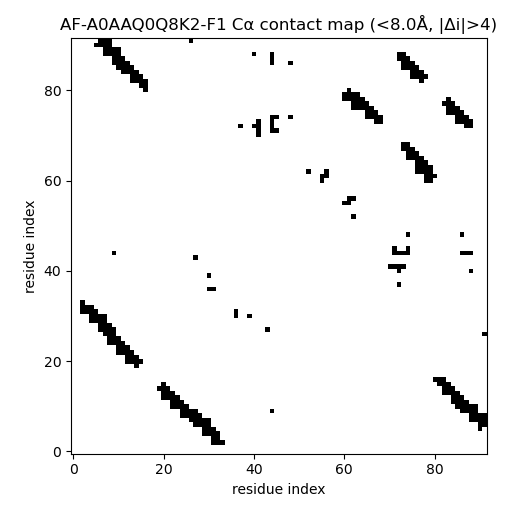YR A 1 69 ? 1.719 9.771 -7.576 1.00 90.25 69 TYR A O 1
ATOM 533 N N . GLN A 1 70 ? 1.890 11.927 -8.270 1.00 83.31 70 GLN A N 1
ATOM 534 C CA . GLN A 1 70 ? 3.013 11.773 -9.208 1.00 83.31 70 GLN A CA 1
ATOM 535 C C . GLN A 1 70 ? 2.861 10.530 -10.098 1.00 83.31 70 GLN A C 1
ATOM 537 O O . GLN A 1 70 ? 3.642 9.595 -9.989 1.00 83.31 70 GLN A O 1
ATOM 542 N N . ASP A 1 71 ? 1.802 10.486 -10.912 1.00 82.12 71 ASP A N 1
ATOM 543 C CA . ASP A 1 71 ? 1.534 9.374 -11.838 1.00 82.12 71 ASP A CA 1
ATOM 544 C C . ASP A 1 71 ? 1.515 7.987 -11.168 1.00 82.12 71 ASP A C 1
ATOM 546 O O . ASP A 1 71 ? 1.969 6.998 -11.733 1.00 82.12 71 ASP A O 1
ATOM 550 N N . PHE A 1 72 ? 0.951 7.914 -9.955 1.00 84.25 72 PHE A N 1
ATOM 551 C CA . PHE A 1 72 ? 0.864 6.701 -9.131 1.00 84.25 72 PHE A CA 1
ATOM 552 C C . PHE A 1 72 ? 2.209 6.173 -8.606 1.00 84.25 72 PHE A C 1
ATOM 554 O O . PHE A 1 72 ? 2.273 5.032 -8.148 1.00 84.25 72 PHE A O 1
ATOM 561 N N . GLN A 1 73 ? 3.261 6.997 -8.567 1.00 85.62 73 GLN A N 1
ATOM 562 C CA . GLN A 1 73 ? 4.508 6.649 -7.869 1.00 85.62 73 GLN A CA 1
ATOM 563 C C . GLN A 1 73 ? 4.330 6.524 -6.351 1.00 85.62 73 GLN A C 1
ATOM 565 O O . GLN A 1 73 ? 5.129 5.872 -5.674 1.00 85.62 73 GLN A O 1
ATOM 570 N N . TRP A 1 74 ? 3.281 7.135 -5.798 1.00 92.25 74 TRP A N 1
ATOM 571 C CA . TRP A 1 74 ? 2.853 6.877 -4.432 1.00 92.25 74 TRP A CA 1
ATOM 572 C C . TRP A 1 74 ? 1.369 7.152 -4.225 1.00 92.25 74 TRP A C 1
ATOM 574 O O . TRP A 1 74 ? 0.733 7.929 -4.940 1.00 92.25 74 TRP A O 1
ATOM 584 N N . ARG A 1 75 ? 0.822 6.500 -3.200 1.00 95.81 75 ARG A N 1
ATOM 585 C CA . ARG A 1 75 ? -0.582 6.600 -2.804 1.00 95.81 75 ARG A CA 1
ATOM 586 C C . ARG A 1 75 ? -0.691 6.876 -1.316 1.00 95.81 75 ARG A C 1
ATOM 588 O O . ARG A 1 75 ? 0.023 6.276 -0.512 1.00 95.81 75 ARG A O 1
ATOM 595 N N . LYS A 1 76 ? -1.619 7.750 -0.940 1.00 96.25 76 LYS A N 1
ATOM 596 C CA . LYS A 1 76 ? -1.949 8.059 0.451 1.00 96.25 76 LYS A CA 1
ATOM 597 C C . LYS A 1 76 ? -3.364 7.605 0.773 1.00 96.25 76 LYS A C 1
ATOM 599 O O . LYS A 1 76 ? -4.305 7.910 0.050 1.00 96.25 76 LYS A O 1
ATOM 604 N N . ILE A 1 77 ? -3.520 6.914 1.893 1.00 96.50 77 ILE A N 1
ATOM 605 C CA . ILE A 1 77 ? -4.799 6.477 2.448 1.00 96.50 77 ILE A CA 1
ATOM 606 C C . ILE A 1 77 ? -4.987 7.203 3.778 1.00 96.50 77 ILE A C 1
ATOM 608 O O . ILE A 1 77 ? -4.117 7.158 4.645 1.00 96.50 77 ILE A O 1
ATOM 612 N N . THR A 1 78 ? -6.124 7.869 3.946 1.00 96.50 78 THR A N 1
ATOM 613 C CA . THR A 1 78 ? -6.498 8.532 5.199 1.00 96.50 78 THR A CA 1
ATOM 614 C C . THR A 1 78 ? -7.680 7.802 5.815 1.00 96.50 78 THR A C 1
ATOM 616 O O . THR A 1 78 ? -8.703 7.592 5.158 1.00 96.50 78 THR A O 1
ATOM 619 N N . LEU A 1 79 ? -7.543 7.409 7.076 1.00 96.31 79 LEU A N 1
ATOM 620 C CA . LEU A 1 79 ? -8.587 6.759 7.858 1.00 96.31 79 LEU A CA 1
ATOM 621 C C . LEU A 1 79 ? -9.458 7.799 8.575 1.00 96.31 79 LEU A C 1
ATOM 623 O O . LEU A 1 79 ? -9.048 8.937 8.794 1.00 96.31 79 LEU A O 1
ATOM 627 N N . SER A 1 80 ? -10.682 7.415 8.940 1.00 95.06 80 SER A N 1
ATOM 628 C CA . SER A 1 80 ? -11.644 8.305 9.610 1.00 95.06 80 SER A CA 1
ATOM 629 C C . SER A 1 80 ? -11.206 8.760 11.003 1.00 95.06 80 SER A C 1
ATOM 631 O O . SER A 1 80 ? -11.737 9.744 11.504 1.00 95.06 80 SER A O 1
ATOM 633 N N . ASP A 1 81 ? -10.263 8.057 11.627 1.00 93.19 81 ASP A N 1
ATOM 634 C CA . ASP A 1 81 ? -9.661 8.446 12.904 1.00 93.19 81 ASP A CA 1
ATOM 635 C C . ASP A 1 81 ? -8.541 9.489 12.741 1.00 93.19 81 ASP A C 1
ATOM 637 O O . ASP A 1 81 ? -8.014 9.950 13.745 1.00 93.19 81 ASP A O 1
ATOM 641 N N . GLY A 1 82 ? -8.183 9.863 11.505 1.00 93.62 82 GLY A N 1
ATOM 642 C CA . GLY A 1 82 ? -7.091 10.782 11.178 1.00 93.62 82 GLY A CA 1
ATOM 643 C C . GLY A 1 82 ? -5.739 10.103 10.923 1.00 93.62 82 GLY A C 1
ATOM 644 O O . GLY A 1 82 ? -4.786 10.789 10.552 1.00 93.62 82 GLY A O 1
ATOM 645 N N . THR A 1 83 ? -5.633 8.780 11.078 1.00 94.94 83 THR A N 1
ATOM 646 C CA . THR A 1 83 ? -4.422 8.023 10.734 1.00 94.94 83 THR A CA 1
ATOM 647 C C . THR A 1 83 ? -4.171 8.092 9.227 1.00 94.94 83 THR A C 1
ATOM 649 O O . THR A 1 83 ? -5.086 7.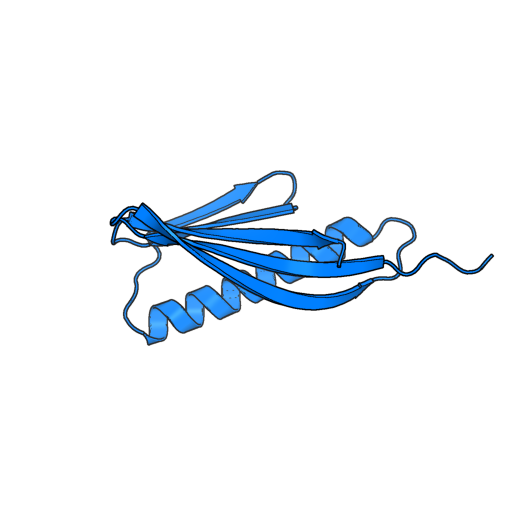936 8.416 1.00 94.94 83 THR A O 1
ATOM 652 N N . THR A 1 84 ? -2.916 8.308 8.836 1.00 95.94 84 THR A N 1
ATOM 653 C CA . THR A 1 84 ? -2.499 8.380 7.429 1.00 95.94 84 THR A CA 1
ATOM 654 C C . THR A 1 84 ? -1.508 7.275 7.105 1.00 95.94 84 THR A C 1
ATOM 656 O O . THR A 1 84 ? -0.621 6.975 7.900 1.00 95.94 84 THR A O 1
ATOM 659 N N . MET A 1 85 ? -1.662 6.660 5.937 1.00 96.00 85 MET A N 1
ATOM 660 C CA . MET A 1 85 ? -0.782 5.610 5.434 1.00 96.00 85 MET A CA 1
ATOM 661 C C . MET A 1 85 ? -0.313 5.999 4.037 1.00 96.00 85 MET A C 1
ATOM 663 O O . MET A 1 85 ? -1.137 6.210 3.150 1.00 96.00 85 MET A O 1
ATOM 667 N N . THR A 1 86 ? 0.995 6.094 3.837 1.00 96.19 86 THR A N 1
ATOM 668 C CA . THR A 1 86 ? 1.616 6.407 2.547 1.00 96.19 86 THR A CA 1
ATOM 669 C C . THR A 1 86 ? 2.316 5.167 2.019 1.00 96.19 86 THR A C 1
ATOM 671 O O . THR A 1 86 ? 3.102 4.559 2.740 1.00 96.19 86 THR A O 1
ATOM 674 N N . ILE A 1 87 ? 2.036 4.796 0.774 1.00 95.56 87 ILE A N 1
ATOM 675 C CA . ILE A 1 87 ? 2.605 3.632 0.094 1.00 95.56 87 ILE A CA 1
ATOM 676 C C . ILE A 1 87 ? 3.449 4.140 -1.069 1.00 95.56 87 ILE A C 1
ATOM 678 O O . ILE A 1 87 ? 2.932 4.820 -1.954 1.00 95.56 87 ILE A O 1
ATOM 682 N N . THR A 1 88 ? 4.738 3.822 -1.048 1.00 93.56 88 THR A N 1
ATOM 683 C CA . THR A 1 88 ? 5.739 4.216 -2.048 1.00 93.56 88 THR A CA 1
ATOM 684 C C . THR A 1 88 ? 6.541 2.996 -2.493 1.00 93.56 88 THR A C 1
ATOM 686 O O . THR A 1 88 ? 6.512 1.944 -1.849 1.00 93.56 88 THR A O 1
ATOM 689 N N . THR A 1 89 ? 7.293 3.131 -3.581 1.00 91.38 89 THR A N 1
ATOM 690 C CA . THR A 1 89 ? 8.348 2.184 -3.961 1.00 91.38 89 THR A CA 1
ATOM 691 C C . THR A 1 89 ? 9.727 2.786 -3.700 1.00 91.38 89 THR A C 1
ATOM 693 O O . THR A 1 89 ? 9.928 3.988 -3.859 1.00 91.38 89 THR A O 1
ATOM 696 N N . GLN A 1 90 ? 10.693 1.958 -3.305 1.00 89.06 90 GLN A N 1
ATOM 697 C CA . GLN A 1 90 ? 12.099 2.342 -3.131 1.00 89.06 90 GLN A CA 1
ATOM 698 C C . GLN A 1 90 ? 13.004 1.289 -3.767 1.00 89.06 90 GLN A C 1
ATOM 700 O O . GLN A 1 90 ? 12.683 0.103 -3.705 1.00 89.06 90 GLN A O 1
ATOM 705 N N . ALA A 1 91 ? 14.119 1.700 -4.375 1.00 85.81 91 ALA A N 1
ATOM 706 C CA . ALA A 1 91 ? 15.132 0.753 -4.840 1.00 85.81 91 ALA A CA 1
ATOM 707 C C . ALA A 1 91 ? 15.631 -0.092 -3.652 1.00 85.81 91 ALA A C 1
ATOM 709 O O . ALA A 1 91 ? 15.822 0.439 -2.554 1.00 85.81 91 ALA A O 1
ATOM 710 N N . ALA A 1 92 ? 15.752 -1.404 -3.862 1.00 81.38 92 ALA A N 1
ATOM 711 C CA . ALA A 1 92 ? 16.097 -2.381 -2.829 1.00 81.38 92 ALA A CA 1
ATOM 712 C C . ALA A 1 92 ? 17.604 -2.565 -2.633 1.00 81.38 92 ALA A C 1
ATOM 714 O O . ALA A 1 92 ? 18.357 -2.431 -3.625 1.00 81.38 92 ALA A O 1
#

Foldseek 3Di:
DDFDKFWKWKKKWKAAPVRDIDIDIHTPGIDGDPPCVLVVLLVVQVVVVVVVQVVCVVVVWAWPDKDADDSSQKIWTATPNRMIMIIHMDTD

Mean predicted aligned error: 4.9 Å

Secondary structure (DSSP, 8-state):
-PPPEEEEEEEEEEE-TT--EEEEEEEEEEEE-SS-HHHHHHHHHHHHHHHHHHHHHHTT--EEEEEEETTTTEEEEEETTS-EEEEEEEE-

Nearest PDB structures (foldseek):
  6b43-assembly1_8  TM=3.372E-01  e=4.415E-01  Human gammaherpesvirus 8
  6ppb-assembly1_5  TM=3.222E-01  e=4.673E-01  Human herpesvirus 8 strain GK18
  2hz5-assembly2_B  TM=3.408E-01  e=1.631E+00  Homo sapiens
  6pph-assembly1_5  TM=2.984E-01  e=7.362E-01  Human herpesvirus 8 strain GK18
  6odm-assembly1_5  TM=3.360E-01  e=6.022E+00  Human alphaherpesvirus 1 strain KOS